Protein AF-A0A2K2U2S7-F1 (afdb_monomer_lite)

pLDDT: mean 85.91, std 16.3, range [39.53, 98.38]

Organism: NCBI:txid2070688

Secondary structure (DSSP, 8-state):
-------TTTS-HHHHHHHH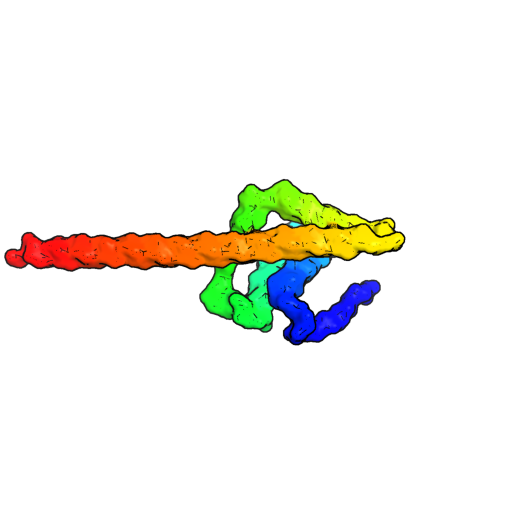HHHHHHH--SSS-HHHHHHHHHHHHHHHTTTTSS----HHHHHHHTHHHHHHHHHHHHHTTT-SSTHHHHHHHHHHHHHHHHHHHHHHHHHHHHHHHHHHHHHHHHHHHHHHHTT-

Sequence (136 aa):
MFWPKFNRWVVSPVVQAALAHAQFEAVHPFIDGNGRTGRALIHLVLRRRGSAANFVPPISLVMATRSKSYIQGLSAFRAVDSEVGDGGREGVNEWVSFFAGACLTACEEAAAFEERAAASALVAGEAWAGAEELGA

InterPro domains:
  IPR003812 Fido domain [PF02661] (12-46)
  IPR003812 Fido domain [PS51459] (1-101)
  IPR036597 Fido-like domain superfamily [G3DSA:1.10.3290.10] (4-119)
  IPR036597 Fido-like domain superfamily [SSF140931] (7-112)
  IPR040198 Fido domain-containing protein [PTHR13504] (10-119)

Foldseek 3Di:
DDDPPPDLPPDDLLLVLLVQLLVQVLPVPDPDCSNVVSVVSSQVSCCVNPNAVPHDFVLVVLCVVVVVLQVVLSVQCNCLVPDPDCSVVVSSVSSSVVSVVSRVVSVVVVVVVVVVVVVVVVVVVVVVVVVVVVVD

Radius of gyration: 20.58 Å; chains: 1; bounding box: 56×36×61 Å

Structure (mmCIF, N/CA/C/O backbone):
data_AF-A0A2K2U2S7-F1
#
_entry.id   AF-A0A2K2U2S7-F1
#
loop_
_atom_site.group_PDB
_atom_site.id
_atom_site.type_symbol
_atom_site.label_atom_id
_atom_site.label_alt_id
_atom_site.label_comp_id
_atom_site.label_asym_id
_atom_site.label_entity_id
_atom_site.label_seq_id
_atom_site.pdbx_PDB_ins_code
_atom_site.Cartn_x
_atom_site.Cartn_y
_atom_site.Cartn_z
_atom_site.occupancy
_atom_site.B_iso_or_equiv
_atom_site.auth_seq_id
_atom_site.auth_comp_id
_atom_site.auth_asym_id
_atom_site.auth_atom_id
_atom_site.pdbx_PDB_model_num
ATOM 1 N N . MET A 1 1 ? 5.944 -7.890 -24.780 1.00 39.53 1 MET A N 1
ATOM 2 C CA . MET A 1 1 ? 4.905 -7.679 -23.747 1.00 39.53 1 MET A CA 1
ATOM 3 C C . MET A 1 1 ? 4.586 -9.025 -23.102 1.00 39.53 1 MET A C 1
ATOM 5 O O . MET A 1 1 ? 3.730 -9.753 -23.586 1.00 39.53 1 MET A O 1
ATOM 9 N N . PHE A 1 2 ? 5.359 -9.419 -22.089 1.00 41.12 2 PHE A N 1
ATOM 10 C CA . PHE A 1 2 ? 5.233 -10.715 -21.420 1.00 41.12 2 PHE A CA 1
ATOM 11 C C . PHE A 1 2 ? 4.404 -10.512 -20.150 1.00 41.12 2 PHE A C 1
ATOM 13 O O . PHE A 1 2 ? 4.940 -10.195 -19.098 1.00 41.12 2 PHE A O 1
ATOM 20 N N . TRP A 1 3 ? 3.078 -10.600 -20.273 1.00 42.22 3 TRP A N 1
ATOM 21 C CA . TRP A 1 3 ? 2.187 -10.693 -19.118 1.00 42.22 3 TRP A CA 1
ATOM 22 C C . TRP A 1 3 ? 1.977 -12.181 -18.828 1.00 42.22 3 TRP A C 1
ATOM 24 O O . TRP A 1 3 ? 1.267 -12.842 -19.596 1.00 42.22 3 TRP A O 1
ATOM 34 N N . PRO A 1 4 ? 2.579 -12.757 -17.771 1.00 47.22 4 PRO A N 1
ATOM 35 C CA . PRO A 1 4 ? 2.209 -14.094 -17.345 1.00 47.22 4 PRO A CA 1
ATOM 36 C C . PRO A 1 4 ? 0.712 -14.072 -17.046 1.00 47.22 4 PRO A C 1
ATOM 38 O O . PRO A 1 4 ? 0.223 -13.187 -16.342 1.00 47.22 4 PRO A O 1
ATOM 41 N N . LYS A 1 5 ? -0.044 -15.024 -17.599 1.00 46.94 5 LYS A N 1
ATOM 42 C CA . LYS A 1 5 ? -1.450 -15.231 -17.241 1.00 46.94 5 LYS A CA 1
ATOM 43 C C . LYS A 1 5 ? -1.510 -15.611 -15.758 1.00 46.94 5 LYS A C 1
ATOM 45 O O . LYS A 1 5 ? -1.516 -16.792 -15.423 1.00 46.94 5 LYS A O 1
ATOM 50 N N . PHE A 1 6 ? -1.519 -14.623 -14.864 1.00 52.41 6 PHE A N 1
ATOM 51 C CA . PHE A 1 6 ? -1.707 -14.833 -13.436 1.00 52.41 6 PHE A CA 1
ATOM 52 C C . PHE A 1 6 ? -3.126 -15.354 -13.235 1.00 52.41 6 PHE A C 1
ATOM 54 O O . PHE A 1 6 ? -4.105 -14.606 -13.212 1.00 52.41 6 PHE A O 1
ATOM 61 N N . ASN A 1 7 ? -3.236 -16.678 -13.169 1.00 50.69 7 ASN A N 1
ATOM 62 C CA . ASN A 1 7 ? -4.456 -17.357 -12.789 1.00 50.69 7 ASN A CA 1
ATOM 63 C C . ASN A 1 7 ? -4.921 -16.779 -11.446 1.00 50.69 7 ASN A C 1
ATOM 65 O O . ASN A 1 7 ? -4.135 -16.677 -10.501 1.00 50.69 7 ASN A O 1
ATOM 69 N N . ARG A 1 8 ? -6.206 -16.424 -11.354 1.00 52.03 8 ARG A N 1
ATOM 70 C CA . ARG A 1 8 ? -6.845 -15.771 -10.198 1.00 52.03 8 ARG A CA 1
ATOM 71 C C . ARG A 1 8 ? -6.787 -16.588 -8.890 1.00 52.03 8 ARG A C 1
ATOM 73 O O . ARG A 1 8 ? -7.436 -16.226 -7.922 1.00 52.03 8 ARG A O 1
ATOM 80 N N . TRP A 1 9 ? -6.058 -17.695 -8.825 1.00 52.75 9 TRP A N 1
ATOM 81 C CA . TRP A 1 9 ? -6.031 -18.602 -7.675 1.00 52.75 9 TRP A CA 1
ATOM 82 C C . TRP A 1 9 ? -4.624 -18.968 -7.191 1.00 52.75 9 TRP A C 1
ATOM 84 O O . TRP A 1 9 ? -4.513 -19.679 -6.205 1.00 52.75 9 TRP A O 1
ATOM 94 N N . VAL A 1 10 ? -3.559 -18.491 -7.847 1.00 66.25 10 VAL A N 1
ATOM 95 C CA . VAL A 1 10 ? -2.180 -18.944 -7.549 1.00 66.25 10 VAL A CA 1
ATOM 96 C C . VAL A 1 10 ? -1.382 -17.921 -6.732 1.00 66.25 10 VAL A C 1
ATOM 98 O O . VAL A 1 10 ? -0.408 -18.278 -6.083 1.00 66.25 10 VAL A O 1
ATOM 101 N N . VAL A 1 11 ? -1.802 -16.651 -6.714 1.00 80.56 11 VAL A N 1
ATOM 102 C CA . VAL A 1 11 ? -1.067 -15.566 -6.043 1.00 80.56 11 VAL A CA 1
ATOM 103 C C . VAL A 1 11 ? -1.974 -14.813 -5.073 1.00 80.56 11 VAL A C 1
ATOM 105 O O . VAL A 1 11 ? -3.139 -14.527 -5.387 1.00 80.56 11 VAL A O 1
ATOM 108 N N . SER A 1 12 ? -1.428 -14.490 -3.897 1.00 92.31 12 SER A N 1
ATOM 109 C CA . SER A 1 12 ? -2.105 -13.689 -2.873 1.00 92.31 12 SER A CA 1
ATOM 110 C C . SER A 1 12 ? -2.614 -12.363 -3.464 1.00 92.31 12 SER A C 1
ATOM 112 O O . SER A 1 12 ? -1.888 -11.729 -4.237 1.00 92.31 12 SER A O 1
ATOM 114 N N . PRO A 1 13 ? -3.830 -11.904 -3.108 1.00 94.00 13 PRO A N 1
ATOM 115 C CA . PRO A 1 13 ? -4.353 -10.601 -3.525 1.00 94.00 13 PRO A CA 1
ATOM 116 C C . PRO A 1 13 ? -3.410 -9.429 -3.232 1.00 94.00 13 PRO A C 1
ATOM 118 O O . PRO A 1 13 ? -3.308 -8.518 -4.051 1.00 94.00 13 PRO A O 1
ATOM 121 N N . VAL A 1 14 ? -2.689 -9.480 -2.106 1.00 96.19 14 VAL A N 1
ATOM 122 C CA . VAL A 1 14 ? -1.705 -8.459 -1.712 1.00 96.19 14 VAL A CA 1
ATOM 123 C C . VAL A 1 14 ? -0.528 -8.442 -2.682 1.00 96.19 14 VAL A C 1
ATOM 125 O O . VAL A 1 14 ? -0.167 -7.385 -3.189 1.00 96.19 14 VAL A O 1
ATOM 128 N N . VAL A 1 15 ? 0.018 -9.615 -3.010 1.00 95.75 15 VAL A N 1
ATOM 129 C CA . VAL A 1 15 ? 1.118 -9.741 -3.979 1.00 95.75 15 VAL A CA 1
ATOM 130 C C . VAL A 1 15 ? 0.668 -9.264 -5.357 1.00 95.75 15 VAL A C 1
ATOM 132 O O . VAL A 1 15 ? 1.370 -8.499 -6.009 1.00 95.75 15 VAL A O 1
ATOM 135 N N . GLN A 1 16 ? -0.532 -9.651 -5.793 1.00 95.06 16 GLN A N 1
ATOM 136 C CA . GLN A 1 16 ? -1.071 -9.195 -7.072 1.00 95.06 16 GLN A CA 1
ATOM 137 C C . GLN A 1 16 ? -1.234 -7.668 -7.119 1.00 95.06 16 GLN A C 1
ATOM 139 O O . GLN A 1 16 ? -0.907 -7.058 -8.136 1.00 95.06 16 GLN A O 1
ATOM 144 N N . ALA A 1 17 ? -1.720 -7.049 -6.039 1.00 96.94 17 ALA A N 1
ATOM 145 C CA . ALA A 1 17 ? -1.840 -5.597 -5.944 1.00 96.94 17 ALA A CA 1
ATOM 146 C C . ALA A 1 17 ? -0.465 -4.911 -5.969 1.00 96.94 17 ALA A C 1
ATOM 148 O O . ALA A 1 17 ? -0.302 -3.922 -6.683 1.00 96.94 17 ALA A O 1
ATOM 149 N N . ALA A 1 18 ? 0.526 -5.471 -5.266 1.00 97.06 18 ALA A N 1
ATOM 150 C CA . ALA A 1 18 ? 1.901 -4.979 -5.266 1.00 97.06 18 ALA A CA 1
ATOM 151 C C . ALA A 1 18 ? 2.491 -4.971 -6.682 1.00 97.06 18 ALA A C 1
ATOM 153 O O . ALA A 1 18 ? 2.995 -3.945 -7.140 1.00 97.06 18 ALA A O 1
ATOM 154 N N . LEU A 1 19 ? 2.397 -6.098 -7.393 1.00 95.12 19 LEU A N 1
ATOM 155 C CA . LEU A 1 19 ? 2.937 -6.240 -8.746 1.00 95.12 19 LEU A CA 1
ATOM 156 C C . LEU A 1 19 ? 2.223 -5.319 -9.739 1.00 95.12 19 LEU A C 1
ATOM 158 O O . LEU A 1 19 ? 2.883 -4.618 -10.501 1.00 95.12 19 LEU A O 1
ATOM 162 N N . ALA A 1 20 ? 0.888 -5.272 -9.699 1.00 95.69 20 ALA A N 1
ATOM 163 C CA . ALA A 1 20 ? 0.106 -4.409 -10.581 1.00 95.69 20 ALA A CA 1
ATOM 164 C C . ALA A 1 20 ? 0.439 -2.925 -10.371 1.00 95.69 20 ALA A C 1
ATOM 166 O O . ALA A 1 20 ? 0.574 -2.183 -11.342 1.00 95.69 20 ALA A O 1
ATOM 167 N N . HIS A 1 21 ? 0.606 -2.500 -9.116 1.00 97.62 21 HIS A N 1
ATOM 168 C CA . HIS A 1 21 ? 1.018 -1.142 -8.782 1.00 97.62 21 HIS A CA 1
ATOM 169 C C . HIS A 1 21 ? 2.412 -0.818 -9.331 1.00 97.62 21 HIS A C 1
ATOM 171 O O . HIS A 1 21 ? 2.563 0.159 -10.061 1.00 97.62 21 HIS A O 1
ATOM 177 N N . ALA A 1 22 ? 3.416 -1.651 -9.039 1.00 95.75 22 ALA A N 1
ATOM 178 C CA . ALA A 1 22 ? 4.785 -1.395 -9.484 1.00 95.75 22 ALA A CA 1
ATOM 179 C C . ALA A 1 22 ? 4.924 -1.414 -11.011 1.00 95.75 22 ALA A C 1
ATOM 181 O O . ALA A 1 22 ? 5.596 -0.553 -11.575 1.00 95.75 22 ALA A O 1
ATOM 182 N N . GLN A 1 23 ? 4.237 -2.333 -11.697 1.00 94.31 23 GLN A N 1
ATOM 183 C CA . GLN A 1 23 ? 4.207 -2.370 -13.161 1.00 94.31 23 GLN A CA 1
ATOM 184 C C . GLN A 1 23 ? 3.535 -1.128 -13.754 1.00 94.31 23 GLN A C 1
ATOM 186 O O . GLN A 1 23 ? 4.040 -0.569 -14.726 1.00 94.31 23 GLN A O 1
ATOM 191 N N . PHE A 1 24 ? 2.426 -0.666 -13.170 1.00 96.75 24 PHE A N 1
ATOM 192 C CA . PHE A 1 24 ? 1.762 0.559 -13.613 1.00 96.75 24 PHE A CA 1
ATOM 193 C C . PHE A 1 24 ? 2.675 1.783 -13.451 1.00 96.75 24 PHE A C 1
ATOM 195 O O . PHE A 1 24 ? 2.832 2.567 -14.388 1.00 96.75 24 PHE A O 1
ATOM 202 N N . GLU A 1 25 ? 3.327 1.915 -12.293 1.00 95.38 25 GLU A N 1
ATOM 203 C CA . GLU A 1 25 ? 4.295 2.986 -12.045 1.00 95.38 25 GLU A CA 1
ATOM 204 C C . GLU A 1 25 ? 5.503 2.893 -12.984 1.00 95.38 25 GLU A C 1
ATOM 206 O O . GLU A 1 25 ? 6.026 3.927 -13.394 1.00 95.38 25 GLU A O 1
ATOM 211 N N . ALA A 1 26 ? 5.966 1.688 -13.330 1.00 91.56 26 ALA A N 1
ATOM 212 C CA . ALA A 1 26 ? 7.075 1.476 -14.261 1.00 91.56 26 ALA A CA 1
ATOM 213 C C . ALA A 1 26 ? 6.735 1.887 -15.699 1.00 91.56 26 ALA A C 1
ATOM 215 O O . ALA A 1 26 ? 7.547 2.549 -16.338 1.00 91.56 26 ALA A O 1
ATOM 216 N N . VAL A 1 27 ? 5.538 1.547 -16.186 1.00 93.38 27 VAL A N 1
ATOM 217 C CA . VAL A 1 27 ? 5.076 1.958 -17.523 1.00 93.38 27 VAL A CA 1
ATOM 218 C C . VAL A 1 27 ? 4.834 3.466 -17.591 1.00 93.38 27 VAL A C 1
ATOM 220 O O . VAL A 1 27 ? 5.099 4.072 -18.623 1.00 93.38 27 VAL A O 1
ATOM 223 N N . HIS A 1 28 ? 4.335 4.062 -16.502 1.00 93.12 28 HIS A N 1
ATOM 224 C CA . HIS A 1 28 ? 4.066 5.498 -16.383 1.00 93.12 28 HIS A CA 1
ATOM 225 C C . HIS A 1 28 ? 3.260 6.080 -17.574 1.00 93.12 28 HIS A C 1
ATOM 227 O O . HIS A 1 28 ? 3.731 6.981 -18.267 1.00 93.12 28 HIS A O 1
ATOM 233 N N . PRO A 1 29 ? 2.049 5.556 -17.857 1.00 95.50 29 PRO A N 1
ATOM 234 C CA . PRO A 1 29 ? 1.364 5.765 -19.139 1.00 95.50 29 PRO A CA 1
ATOM 235 C C . PRO A 1 29 ? 0.752 7.158 -19.349 1.00 95.50 29 PRO A C 1
ATOM 237 O O . PRO A 1 29 ? 0.366 7.484 -20.472 1.00 95.50 29 PRO A O 1
ATOM 240 N N . PHE A 1 30 ? 0.597 7.963 -18.297 1.00 96.69 30 PHE A N 1
ATOM 241 C CA . PHE A 1 30 ? -0.035 9.283 -18.376 1.00 96.69 30 PHE A CA 1
ATOM 242 C C . PHE A 1 30 ? 0.983 10.416 -18.228 1.00 96.69 30 PHE A C 1
ATOM 244 O O . PHE A 1 30 ? 2.059 10.225 -17.672 1.00 96.69 30 PHE A O 1
ATOM 251 N N . ILE A 1 31 ? 0.618 11.619 -18.678 1.00 96.31 31 ILE A N 1
ATOM 252 C CA . ILE A 1 31 ? 1.466 12.814 -18.528 1.00 96.31 31 ILE A CA 1
ATOM 253 C C . ILE A 1 31 ? 1.560 13.302 -17.071 1.00 96.31 31 ILE A C 1
ATOM 255 O O . ILE A 1 31 ? 2.602 13.787 -16.648 1.00 96.31 31 ILE A O 1
ATOM 259 N N . ASP A 1 32 ? 0.483 13.143 -16.299 1.00 97.25 32 ASP A N 1
ATOM 260 C CA . ASP A 1 32 ? 0.409 13.406 -14.861 1.00 97.25 32 ASP A CA 1
ATOM 261 C C . ASP A 1 32 ? -0.594 12.430 -14.222 1.00 97.25 32 ASP A C 1
ATOM 263 O O . ASP A 1 32 ? -1.415 11.804 -14.896 1.00 97.25 32 ASP A O 1
ATOM 267 N N . GLY A 1 33 ? -0.536 12.289 -12.901 1.00 96.19 33 GLY A N 1
ATOM 268 C CA . GLY A 1 33 ? -1.508 11.536 -12.121 1.00 96.19 33 GLY A CA 1
ATOM 269 C C . GLY A 1 33 ? -1.170 10.060 -11.956 1.00 96.19 33 GLY A C 1
ATOM 270 O O . GLY A 1 33 ? -1.890 9.386 -11.221 1.00 96.19 33 GLY A O 1
ATOM 271 N N . ASN A 1 34 ? -0.065 9.571 -12.530 1.00 96.81 34 ASN A N 1
ATOM 272 C CA . ASN A 1 34 ? 0.347 8.167 -12.423 1.00 96.81 34 ASN A CA 1
ATOM 273 C C . ASN A 1 34 ? 0.371 7.692 -10.967 1.00 96.81 34 ASN A C 1
ATOM 275 O O . ASN A 1 34 ? -0.357 6.767 -10.637 1.00 96.81 34 ASN A O 1
ATOM 279 N N . GLY A 1 35 ? 1.030 8.430 -10.067 1.00 95.38 35 GLY A N 1
ATOM 280 C CA . GLY A 1 35 ? 1.067 8.081 -8.643 1.00 95.38 35 GLY A CA 1
ATOM 281 C C . GLY A 1 35 ? -0.316 7.932 -7.991 1.00 95.38 35 GLY A C 1
ATOM 282 O O . GLY A 1 35 ? -0.535 7.046 -7.165 1.00 95.38 35 GLY A O 1
ATOM 283 N N . ARG A 1 36 ? -1.276 8.798 -8.347 1.00 97.25 36 ARG A N 1
ATOM 284 C CA . ARG A 1 36 ? -2.651 8.738 -7.815 1.00 97.25 36 ARG A CA 1
ATOM 285 C C . ARG A 1 36 ? -3.388 7.523 -8.376 1.00 97.25 36 ARG A C 1
ATOM 287 O O . ARG A 1 36 ? -3.986 6.768 -7.611 1.00 97.25 36 ARG A O 1
ATOM 294 N N . THR A 1 37 ? -3.295 7.308 -9.683 1.00 98.12 37 THR A N 1
ATOM 295 C CA . THR A 1 37 ? -3.935 6.186 -10.376 1.00 98.12 37 THR A CA 1
ATOM 296 C C . THR A 1 37 ? -3.349 4.841 -9.950 1.00 98.12 37 THR A C 1
ATOM 298 O O . THR A 1 37 ? -4.101 3.913 -9.660 1.00 98.12 37 THR A O 1
ATOM 301 N N . GLY A 1 38 ? -2.027 4.741 -9.816 1.00 97.69 38 GLY A N 1
ATOM 302 C CA . GLY A 1 38 ? -1.335 3.548 -9.345 1.00 97.69 38 GLY A CA 1
ATOM 303 C C . GLY A 1 38 ? -1.751 3.175 -7.927 1.00 97.69 38 GLY A C 1
ATOM 304 O O . GLY A 1 38 ? -1.982 1.999 -7.641 1.00 97.69 38 GLY A O 1
ATOM 305 N N . ARG A 1 39 ? -1.914 4.152 -7.027 1.00 97.56 39 ARG A N 1
ATOM 306 C CA . ARG A 1 39 ? -2.421 3.887 -5.670 1.00 97.56 39 ARG A CA 1
ATOM 307 C C . ARG A 1 39 ? -3.904 3.517 -5.648 1.00 97.56 39 ARG A C 1
ATOM 309 O O . ARG A 1 39 ? -4.295 2.627 -4.900 1.00 97.56 39 ARG A O 1
ATOM 316 N N . ALA A 1 40 ? -4.730 4.124 -6.499 1.00 97.81 40 ALA A N 1
ATOM 317 C CA . ALA A 1 40 ? -6.128 3.714 -6.651 1.00 97.81 40 ALA A CA 1
ATOM 318 C C . ALA A 1 40 ? -6.252 2.268 -7.177 1.00 97.81 40 ALA A C 1
ATOM 32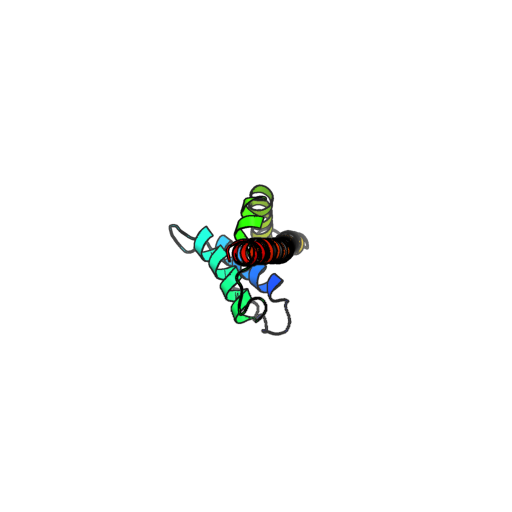0 O O . ALA A 1 40 ? -7.115 1.510 -6.725 1.00 97.81 40 ALA A O 1
ATOM 321 N N . LEU A 1 41 ? -5.351 1.857 -8.077 1.00 97.81 41 LEU A N 1
ATOM 322 C CA . LEU A 1 41 ? -5.300 0.502 -8.629 1.00 97.81 41 LEU A CA 1
ATOM 323 C C . LEU A 1 41 ? -5.071 -0.566 -7.548 1.00 97.81 41 LEU A C 1
ATOM 325 O O . LEU A 1 41 ? -5.681 -1.632 -7.629 1.00 97.81 41 LEU A O 1
ATOM 329 N N . ILE A 1 42 ? -4.273 -0.277 -6.511 1.00 97.75 42 ILE A N 1
ATOM 330 C CA . ILE A 1 42 ? -4.085 -1.174 -5.355 1.00 97.75 42 ILE A CA 1
ATOM 331 C C . ILE A 1 42 ? -5.443 -1.579 -4.774 1.00 97.75 42 ILE A C 1
ATOM 333 O O . ILE A 1 42 ? -5.759 -2.766 -4.661 1.00 97.75 42 ILE A O 1
ATOM 337 N N . HIS A 1 43 ? -6.273 -0.588 -4.444 1.00 97.38 43 HIS A N 1
ATOM 338 C CA . HIS A 1 43 ? -7.571 -0.817 -3.815 1.00 97.38 43 HIS A CA 1
ATOM 339 C C . HIS A 1 43 ? -8.552 -1.510 -4.762 1.00 97.38 43 HIS A C 1
ATOM 341 O O . HIS A 1 43 ? -9.309 -2.379 -4.329 1.00 97.38 43 HIS A O 1
ATOM 347 N N . LEU A 1 44 ? -8.501 -1.197 -6.061 1.00 96.62 44 LEU A N 1
ATOM 348 C CA . LEU A 1 44 ? -9.304 -1.891 -7.067 1.00 96.62 44 LEU A CA 1
ATOM 349 C C . LEU A 1 44 ? -8.973 -3.389 -7.124 1.00 96.62 44 LEU A C 1
ATOM 351 O O . LEU A 1 44 ? -9.889 -4.216 -7.154 1.00 96.62 44 LEU A O 1
ATOM 355 N N . VAL A 1 45 ? -7.684 -3.749 -7.109 1.00 96.06 45 VAL A N 1
ATOM 356 C CA . VAL A 1 45 ? -7.247 -5.153 -7.101 1.00 96.06 45 VAL A CA 1
ATOM 357 C C . VAL A 1 45 ? -7.714 -5.847 -5.823 1.00 96.06 45 VAL A C 1
ATOM 359 O O . VAL A 1 45 ? -8.374 -6.882 -5.912 1.00 96.06 45 VAL A O 1
ATOM 362 N N . LEU A 1 46 ? -7.452 -5.271 -4.647 1.00 95.81 46 LEU A N 1
ATOM 363 C CA . LEU A 1 46 ? -7.846 -5.869 -3.365 1.00 95.81 46 LEU A CA 1
ATOM 364 C C . LEU A 1 46 ? -9.365 -6.075 -3.257 1.00 95.81 46 LEU A C 1
ATOM 366 O O . LEU A 1 46 ? -9.813 -7.146 -2.839 1.00 95.81 46 LEU A O 1
ATOM 370 N N . ARG A 1 47 ? -10.162 -5.094 -3.698 1.00 95.56 47 ARG A N 1
ATOM 371 C CA . ARG A 1 47 ? -11.627 -5.190 -3.720 1.00 95.56 47 ARG A CA 1
ATOM 372 C C . ARG A 1 47 ? -12.106 -6.269 -4.684 1.00 95.56 47 ARG A C 1
ATOM 374 O O . ARG A 1 47 ? -12.912 -7.115 -4.306 1.00 95.56 47 ARG A O 1
ATOM 381 N N . ARG A 1 48 ? -11.584 -6.292 -5.915 1.00 94.25 48 ARG A N 1
ATOM 382 C CA . ARG A 1 48 ? -11.958 -7.294 -6.930 1.00 94.25 48 ARG A CA 1
ATOM 383 C C . ARG A 1 48 ? -11.573 -8.719 -6.522 1.00 94.25 48 ARG A C 1
ATOM 385 O O . ARG A 1 48 ? -12.186 -9.673 -6.993 1.00 94.25 48 ARG A O 1
ATOM 392 N N . ARG A 1 49 ? -10.563 -8.865 -5.664 1.00 92.44 49 ARG A N 1
ATOM 393 C CA . ARG A 1 49 ? -10.104 -10.145 -5.111 1.00 92.44 49 ARG A CA 1
ATOM 394 C C . ARG A 1 49 ? -10.803 -10.537 -3.802 1.00 92.44 49 ARG A C 1
ATOM 396 O O . ARG A 1 49 ? -10.549 -11.631 -3.315 1.00 92.44 49 ARG A O 1
ATOM 403 N N . GLY A 1 50 ? -11.675 -9.685 -3.261 1.00 91.56 50 GLY A N 1
ATOM 404 C CA . GLY A 1 50 ? -12.468 -9.954 -2.058 1.00 91.56 50 GLY A CA 1
ATOM 405 C C . GLY A 1 50 ? -11.765 -9.673 -0.726 1.00 91.56 50 GLY A C 1
ATOM 406 O O . GLY A 1 50 ? -12.402 -9.799 0.311 1.00 91.56 50 GLY A O 1
ATOM 407 N N . SER A 1 51 ? -10.494 -9.255 -0.721 1.00 91.25 51 SER A N 1
ATOM 408 C CA . SER A 1 51 ? -9.738 -8.999 0.521 1.00 91.25 51 SER A CA 1
ATOM 409 C C . SER A 1 51 ? -10.153 -7.717 1.243 1.00 91.25 51 SER A C 1
ATOM 411 O O . SER A 1 51 ? -9.977 -7.610 2.448 1.00 91.25 51 SER A O 1
ATOM 413 N N . ALA A 1 52 ? -10.685 -6.741 0.509 1.00 91.38 52 ALA A N 1
ATOM 414 C CA . ALA A 1 52 ? -11.121 -5.453 1.041 1.00 91.38 52 ALA A CA 1
ATOM 415 C C . ALA A 1 52 ? -12.445 -5.050 0.370 1.00 91.38 52 ALA A C 1
ATOM 417 O O . ALA A 1 52 ? -12.520 -4.090 -0.394 1.00 91.38 52 ALA A O 1
ATOM 418 N N . ALA A 1 53 ? -13.482 -5.875 0.552 1.00 90.38 53 ALA A N 1
ATOM 419 C CA . ALA A 1 53 ? -14.761 -5.702 -0.143 1.00 90.38 53 ALA A CA 1
ATOM 420 C C . ALA A 1 53 ? -15.561 -4.487 0.362 1.00 90.38 53 ALA A C 1
ATOM 422 O O . ALA A 1 53 ? -16.156 -3.771 -0.445 1.00 90.38 53 ALA A O 1
ATOM 423 N N . ASN A 1 54 ? -15.529 -4.260 1.679 1.00 92.19 54 ASN A N 1
ATOM 424 C CA . ASN A 1 54 ? -16.376 -3.295 2.389 1.00 92.19 54 ASN A CA 1
ATOM 425 C C . ASN A 1 54 ? -15.577 -2.200 3.113 1.00 92.19 54 ASN A C 1
ATOM 427 O O . ASN A 1 54 ? -16.144 -1.419 3.865 1.00 92.19 54 ASN A O 1
ATOM 431 N N . PHE A 1 55 ? -14.261 -2.150 2.909 1.00 91.75 55 PHE A N 1
ATOM 432 C CA . PHE A 1 55 ? -13.369 -1.220 3.591 1.00 91.75 55 PHE A CA 1
ATOM 433 C C . PHE A 1 55 ? -12.190 -0.853 2.685 1.00 91.75 55 PHE A C 1
ATOM 435 O O . PHE A 1 55 ? -11.797 -1.637 1.820 1.00 91.75 55 PHE A O 1
ATOM 442 N N . VAL A 1 56 ? -11.627 0.341 2.879 1.00 94.19 56 VAL A N 1
ATOM 443 C CA . VAL A 1 56 ? -10.444 0.824 2.160 1.00 94.19 56 VAL A CA 1
ATOM 444 C C . VAL A 1 56 ? -9.325 1.049 3.182 1.00 94.19 56 VAL A C 1
ATOM 446 O O . VAL A 1 56 ? -9.321 2.089 3.838 1.00 94.19 56 VAL A O 1
ATOM 449 N N . PRO A 1 57 ? -8.375 0.105 3.337 1.00 94.56 57 PRO A N 1
ATOM 450 C CA . PRO A 1 57 ? -7.276 0.276 4.282 1.00 94.56 57 PRO A CA 1
ATOM 451 C C . PRO A 1 57 ? -6.403 1.478 3.898 1.00 94.56 57 PRO A C 1
ATOM 453 O O . PRO A 1 57 ? -6.173 1.698 2.706 1.00 94.56 57 PRO A O 1
ATOM 456 N N . PRO A 1 58 ? -5.859 2.239 4.864 1.00 96.94 58 PRO A N 1
ATOM 457 C CA . PRO A 1 58 ? -5.071 3.449 4.612 1.00 96.94 58 PRO A CA 1
ATOM 458 C C . PRO A 1 58 ? -3.635 3.145 4.129 1.00 96.94 58 PRO A C 1
ATOM 460 O O . PRO A 1 58 ? -2.667 3.766 4.562 1.00 96.94 58 PRO A O 1
ATOM 463 N N . ILE A 1 59 ? -3.477 2.209 3.187 1.00 97.88 59 ILE A N 1
ATOM 464 C CA . ILE A 1 59 ? -2.183 1.727 2.669 1.00 97.88 59 ILE A CA 1
ATOM 465 C C . ILE A 1 59 ? -1.343 2.889 2.125 1.00 97.88 59 ILE A C 1
ATOM 467 O O . ILE A 1 59 ? -0.160 3.015 2.435 1.00 97.88 59 ILE A O 1
ATOM 471 N N . SER A 1 60 ? -1.969 3.786 1.358 1.00 96.81 60 SER A N 1
ATOM 472 C CA . SER A 1 60 ? -1.292 4.959 0.788 1.00 96.81 60 SER A CA 1
ATOM 473 C C . SER A 1 60 ? -0.712 5.886 1.859 1.00 96.81 60 SER A C 1
ATOM 475 O O . SER A 1 60 ? 0.334 6.491 1.633 1.00 96.81 60 SER A O 1
ATOM 477 N N . LEU A 1 61 ? -1.370 5.993 3.019 1.00 96.81 61 LEU A N 1
ATOM 478 C CA . LEU A 1 61 ? -0.905 6.821 4.129 1.00 96.81 61 LEU A CA 1
ATOM 479 C C . LEU A 1 61 ? 0.328 6.197 4.789 1.00 96.81 61 LEU A C 1
ATOM 481 O O . LEU A 1 61 ? 1.319 6.890 5.000 1.00 96.81 61 LEU A O 1
ATOM 485 N N . VAL A 1 62 ? 0.311 4.882 5.021 1.00 97.69 62 VAL A N 1
ATOM 486 C CA . VAL A 1 62 ? 1.474 4.147 5.547 1.00 97.69 62 VAL A CA 1
ATOM 487 C C . VAL A 1 62 ? 2.665 4.219 4.588 1.00 97.69 62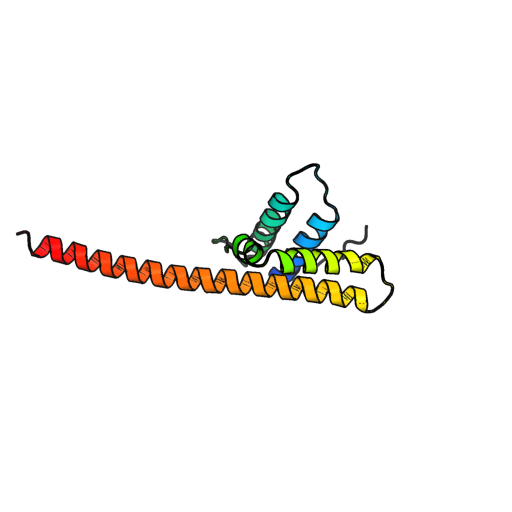 VAL A C 1
ATOM 489 O O . VAL A 1 62 ? 3.805 4.412 5.002 1.00 97.69 62 VAL A O 1
ATOM 492 N N . MET A 1 63 ? 2.430 4.113 3.281 1.00 97.38 63 MET A N 1
ATOM 493 C CA . MET A 1 63 ? 3.502 4.278 2.296 1.00 97.38 63 MET A CA 1
ATOM 494 C C . MET A 1 63 ? 4.047 5.713 2.285 1.00 97.38 63 MET A C 1
ATOM 496 O O . MET A 1 63 ? 5.249 5.904 2.109 1.00 97.38 63 MET A O 1
ATOM 500 N N . ALA A 1 64 ? 3.197 6.720 2.514 1.00 96.25 64 ALA A N 1
ATOM 501 C CA . ALA A 1 64 ? 3.614 8.119 2.581 1.00 96.25 64 ALA A CA 1
ATOM 502 C C . ALA A 1 64 ? 4.524 8.407 3.787 1.00 96.25 64 ALA A C 1
ATOM 504 O O . ALA A 1 64 ? 5.500 9.145 3.635 1.00 96.25 64 ALA A O 1
ATOM 505 N N . THR A 1 65 ? 4.283 7.784 4.949 1.00 97.19 65 THR A N 1
ATOM 506 C CA . THR A 1 65 ? 5.194 7.896 6.110 1.00 97.19 65 THR A CA 1
ATOM 507 C C . THR A 1 65 ? 6.541 7.205 5.868 1.00 97.19 65 THR A C 1
ATOM 509 O O . THR A 1 65 ? 7.529 7.518 6.529 1.00 97.19 65 THR A O 1
ATOM 512 N N . ARG A 1 66 ? 6.612 6.310 4.873 1.00 96.38 66 ARG A N 1
ATOM 513 C CA . ARG A 1 66 ? 7.802 5.537 4.478 1.00 96.38 66 ARG A CA 1
ATOM 514 C C . ARG A 1 66 ? 8.227 5.828 3.032 1.00 96.38 66 ARG A C 1
ATOM 516 O O . ARG A 1 66 ? 8.670 4.933 2.311 1.00 96.38 66 ARG A O 1
ATOM 523 N N . SER A 1 67 ? 8.114 7.088 2.608 1.00 95.81 67 SER A N 1
ATOM 524 C CA . SER A 1 67 ? 8.301 7.521 1.212 1.00 95.81 67 SER A CA 1
ATOM 525 C C . SER A 1 67 ? 9.645 7.116 0.594 1.00 95.81 67 SER A C 1
ATOM 527 O O . SER A 1 67 ? 9.689 6.722 -0.570 1.00 95.81 67 SER A O 1
ATOM 529 N N . LYS A 1 68 ? 10.738 7.149 1.369 1.00 96.88 68 LYS A N 1
ATOM 530 C CA . LYS A 1 68 ? 12.066 6.705 0.909 1.00 96.88 68 LYS A CA 1
ATOM 531 C C . LYS A 1 68 ? 12.068 5.224 0.532 1.00 96.88 68 LYS A C 1
ATOM 533 O O . LYS A 1 68 ? 12.467 4.891 -0.577 1.00 96.88 68 LYS A O 1
ATOM 538 N N . SER A 1 69 ? 11.570 4.360 1.418 1.00 96.94 69 SER A N 1
ATOM 539 C CA . SER A 1 69 ? 11.473 2.916 1.172 1.00 96.94 69 SER A CA 1
ATOM 540 C C . SER A 1 69 ? 10.529 2.598 0.014 1.00 96.94 69 SER A C 1
ATOM 542 O O . SER A 1 69 ? 10.811 1.708 -0.779 1.00 96.94 69 SER A O 1
ATOM 544 N N . TYR A 1 70 ? 9.442 3.361 -0.129 1.00 97.06 70 TYR A N 1
ATOM 545 C CA . TYR A 1 70 ? 8.538 3.240 -1.271 1.00 97.06 70 TYR A CA 1
ATOM 546 C C . TYR A 1 70 ? 9.247 3.510 -2.606 1.00 97.06 70 TYR A C 1
ATOM 548 O O . TYR A 1 70 ? 9.161 2.700 -3.527 1.00 97.06 70 TYR A O 1
ATOM 556 N N . ILE A 1 71 ? 9.977 4.625 -2.703 1.00 95.62 71 ILE A N 1
ATOM 557 C CA . ILE A 1 71 ? 10.716 4.990 -3.920 1.00 95.62 71 ILE A CA 1
ATOM 558 C C . ILE A 1 71 ? 11.836 3.978 -4.195 1.00 95.62 71 ILE A C 1
ATOM 560 O O . ILE A 1 71 ? 12.016 3.566 -5.342 1.00 95.62 71 ILE A O 1
ATOM 564 N N . GLN A 1 72 ? 12.560 3.551 -3.156 1.00 94.75 72 GLN A N 1
ATOM 565 C CA . GLN A 1 72 ? 13.618 2.542 -3.260 1.00 94.75 72 GLN A CA 1
ATOM 566 C C . GLN A 1 72 ? 13.077 1.212 -3.786 1.00 94.75 72 GLN A C 1
ATOM 568 O O . GLN A 1 72 ? 13.576 0.731 -4.797 1.00 94.75 72 GLN A O 1
ATOM 573 N N . GLY A 1 73 ? 12.000 0.686 -3.198 1.00 94.00 73 GLY A N 1
ATOM 574 C CA . GLY A 1 73 ? 11.396 -0.570 -3.642 1.00 94.00 73 GLY A CA 1
ATOM 575 C C . GLY A 1 73 ? 10.885 -0.515 -5.086 1.00 94.00 73 GLY A C 1
ATOM 576 O O . GLY A 1 73 ? 11.088 -1.459 -5.844 1.00 94.00 73 GLY A O 1
ATOM 577 N N . LEU A 1 74 ? 10.292 0.606 -5.522 1.00 93.81 74 LEU A N 1
ATOM 578 C CA . LEU A 1 74 ? 9.912 0.785 -6.932 1.00 93.81 74 LEU A CA 1
ATOM 579 C C . LEU A 1 74 ? 11.123 0.864 -7.870 1.00 93.81 74 LEU A C 1
ATOM 581 O O . LEU A 1 74 ? 11.050 0.412 -9.011 1.00 93.81 74 LEU A O 1
ATOM 585 N N . SER A 1 75 ? 12.229 1.441 -7.404 1.00 92.19 75 SER A N 1
ATOM 586 C CA . SER A 1 75 ? 13.470 1.529 -8.178 1.00 92.19 75 SER A CA 1
ATOM 587 C C . SER A 1 75 ? 14.122 0.152 -8.317 1.00 92.19 75 SER A C 1
ATOM 589 O O . SER A 1 75 ? 14.478 -0.237 -9.428 1.00 92.19 75 SER A O 1
ATOM 591 N N . ALA A 1 76 ? 14.181 -0.618 -7.226 1.00 89.44 76 ALA A N 1
ATOM 592 C CA . ALA A 1 76 ? 14.655 -1.999 -7.209 1.00 89.44 76 ALA A CA 1
ATOM 593 C C . ALA A 1 76 ? 13.800 -2.901 -8.114 1.00 89.44 76 ALA A C 1
ATOM 595 O O . ALA A 1 76 ? 14.340 -3.661 -8.913 1.00 89.44 76 ALA A O 1
ATOM 596 N N . PHE A 1 77 ? 12.470 -2.749 -8.081 1.00 89.19 77 PHE A N 1
ATOM 597 C CA . PHE A 1 77 ? 11.560 -3.480 -8.968 1.00 89.19 77 PHE A CA 1
ATOM 598 C C . PHE A 1 77 ? 11.827 -3.207 -10.457 1.00 89.19 77 PHE A C 1
ATOM 600 O O . PHE A 1 77 ? 11.712 -4.112 -11.277 1.00 89.19 77 PHE A O 1
ATOM 607 N N . ARG A 1 78 ? 12.179 -1.971 -10.833 1.00 85.88 78 ARG A N 1
ATOM 608 C CA . ARG A 1 78 ? 12.477 -1.608 -12.233 1.00 85.88 78 ARG A CA 1
ATOM 609 C C . ARG A 1 78 ? 13.839 -2.114 -12.701 1.00 85.88 78 ARG A C 1
ATOM 611 O O . ARG A 1 78 ? 13.994 -2.416 -13.878 1.00 85.88 78 ARG A O 1
ATOM 618 N N . ALA A 1 79 ? 14.812 -2.222 -11.796 1.00 80.38 79 ALA A N 1
ATOM 619 C CA . ALA A 1 79 ? 16.152 -2.714 -12.121 1.00 80.38 79 ALA A CA 1
ATOM 620 C C . ALA A 1 79 ? 16.161 -4.189 -12.581 1.00 80.38 79 ALA A C 1
ATOM 622 O O . ALA A 1 79 ? 17.109 -4.624 -13.235 1.00 80.38 79 ALA A O 1
ATOM 623 N N . VAL A 1 80 ? 15.076 -4.925 -12.314 1.00 65.31 80 VAL A N 1
ATOM 624 C CA . VAL A 1 80 ? 14.839 -6.318 -12.729 1.00 65.31 80 VAL A CA 1
ATOM 625 C C . VAL A 1 80 ? 14.926 -6.517 -14.247 1.00 65.31 80 VAL A C 1
ATOM 627 O O . VAL A 1 80 ? 15.348 -7.582 -14.689 1.00 65.31 80 VAL A O 1
ATOM 630 N N . ASP A 1 81 ? 14.595 -5.501 -15.050 1.00 55.75 81 ASP A N 1
ATOM 631 C CA . ASP A 1 81 ? 14.652 -5.590 -16.518 1.00 55.75 81 ASP A CA 1
ATOM 632 C C . ASP A 1 81 ? 16.089 -5.499 -17.083 1.00 55.75 81 ASP A C 1
ATOM 634 O O . ASP A 1 81 ? 16.299 -5.730 -18.276 1.00 55.75 81 ASP A O 1
ATOM 638 N N . SER A 1 82 ? 17.087 -5.183 -16.247 1.00 54.06 82 SER A N 1
ATOM 639 C CA . SER A 1 82 ? 18.477 -4.912 -16.663 1.00 54.06 82 SER A CA 1
ATOM 640 C C . SER A 1 82 ? 19.480 -6.035 -16.367 1.00 54.06 82 SER A C 1
ATOM 642 O O . SER A 1 82 ? 20.572 -6.017 -16.935 1.00 54.06 82 SER A O 1
ATOM 644 N N . GLU A 1 83 ? 19.142 -7.022 -15.529 1.00 50.81 83 GLU A N 1
ATOM 645 C CA . GLU A 1 83 ? 20.077 -8.077 -15.110 1.00 50.81 83 GLU A CA 1
ATOM 646 C C . GLU A 1 83 ? 19.600 -9.483 -15.505 1.00 50.81 83 GLU A C 1
ATOM 648 O O . GLU A 1 83 ? 18.545 -9.960 -15.088 1.00 50.81 83 GLU A O 1
ATOM 653 N N . VAL A 1 84 ? 20.416 -10.195 -16.289 1.00 49.53 84 VAL A N 1
ATOM 654 C CA . VAL A 1 84 ? 20.230 -11.626 -16.570 1.00 49.53 84 VAL A CA 1
ATOM 655 C C . VAL A 1 84 ? 20.812 -12.418 -15.389 1.00 49.53 84 VAL A C 1
ATOM 657 O O . VAL A 1 84 ? 22.004 -12.713 -15.368 1.00 49.53 84 VAL A O 1
ATOM 660 N N . GLY A 1 85 ? 19.991 -12.728 -14.379 1.00 58.94 85 GLY A N 1
ATOM 661 C CA . GLY A 1 85 ? 20.412 -13.454 -13.168 1.00 58.94 85 GLY A CA 1
ATOM 662 C C . GLY A 1 85 ? 19.353 -13.481 -12.053 1.00 58.94 85 GLY A C 1
ATOM 663 O O . GLY A 1 85 ? 18.219 -13.056 -12.258 1.00 58.94 85 GLY A O 1
ATOM 664 N N . ASP A 1 86 ? 19.711 -13.981 -10.862 1.00 58.97 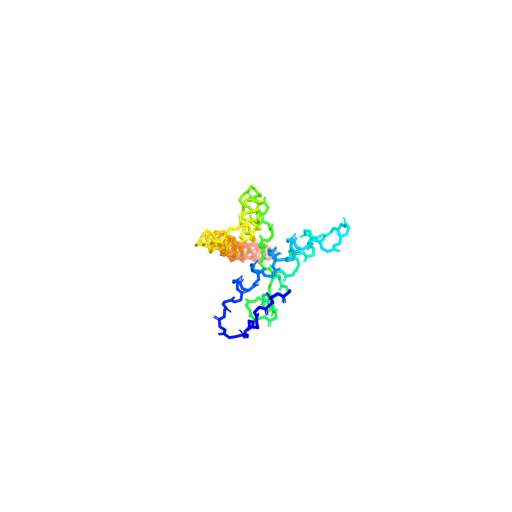86 ASP A N 1
ATOM 665 C CA . ASP A 1 86 ? 18.807 -14.057 -9.691 1.00 58.97 86 ASP A CA 1
ATOM 666 C C . ASP A 1 86 ? 18.462 -12.671 -9.091 1.00 58.97 86 ASP A C 1
ATOM 668 O O . ASP A 1 86 ? 17.447 -12.521 -8.415 1.00 58.97 86 ASP A O 1
ATOM 672 N N . GLY A 1 87 ? 19.233 -11.624 -9.421 1.00 57.97 87 GLY A N 1
ATOM 673 C CA . GLY A 1 87 ? 19.005 -10.240 -8.965 1.00 57.97 87 GLY A CA 1
ATOM 674 C C . GLY A 1 87 ? 17.643 -9.667 -9.378 1.00 57.97 87 GLY A C 1
ATOM 675 O O . GLY A 1 87 ? 17.018 -8.909 -8.634 1.00 57.97 87 GLY A O 1
ATOM 676 N N . GLY A 1 88 ? 17.091 -10.131 -10.504 1.00 64.12 88 GLY A N 1
ATOM 677 C CA . GLY A 1 88 ? 15.733 -9.782 -10.918 1.00 64.12 88 GLY A CA 1
ATOM 678 C C . GLY A 1 88 ? 14.639 -10.292 -9.967 1.00 64.12 88 GLY A C 1
ATOM 679 O O . GLY A 1 88 ? 13.573 -9.689 -9.846 1.00 64.12 88 GLY A O 1
ATOM 680 N N . ARG A 1 89 ? 14.878 -11.393 -9.245 1.00 73.00 89 ARG A N 1
ATOM 681 C CA . ARG A 1 89 ? 13.937 -11.891 -8.227 1.00 73.00 89 ARG A CA 1
ATOM 682 C C . ARG A 1 89 ? 14.044 -11.089 -6.935 1.00 73.00 89 ARG A C 1
ATOM 684 O O . ARG A 1 89 ? 13.035 -10.906 -6.256 1.00 73.00 89 ARG A O 1
ATOM 691 N N . GLU A 1 90 ? 15.234 -10.595 -6.613 1.00 83.69 90 GLU A N 1
ATOM 692 C CA . GLU A 1 90 ? 15.509 -9.858 -5.380 1.00 83.69 90 GLU A CA 1
ATOM 693 C C . GLU A 1 90 ? 14.754 -8.525 -5.327 1.00 83.69 90 GLU A C 1
ATOM 695 O O . GLU A 1 90 ? 14.021 -8.287 -4.367 1.00 83.69 90 GLU A O 1
ATOM 700 N N . GLY A 1 91 ? 14.795 -7.725 -6.399 1.00 87.75 91 GLY A N 1
ATOM 701 C CA . GLY A 1 91 ? 14.046 -6.461 -6.466 1.00 87.75 91 GLY A CA 1
ATOM 702 C C . GLY A 1 91 ? 12.523 -6.646 -6.372 1.00 87.75 91 GLY A C 1
ATOM 703 O O . GLY A 1 91 ? 11.827 -5.862 -5.720 1.00 87.75 91 GLY A O 1
ATOM 704 N N . VAL A 1 92 ? 11.986 -7.724 -6.962 1.00 89.81 92 VAL A N 1
ATOM 705 C CA . VAL A 1 92 ? 10.565 -8.086 -6.806 1.00 89.81 92 VAL A CA 1
ATOM 706 C C . VAL A 1 92 ? 10.253 -8.469 -5.360 1.00 89.81 92 VAL A C 1
ATOM 708 O O . VAL A 1 92 ? 9.249 -8.008 -4.813 1.00 89.81 92 VAL A O 1
ATOM 711 N N . ASN A 1 93 ? 11.094 -9.295 -4.736 1.00 91.69 93 ASN A N 1
ATOM 712 C CA . ASN A 1 93 ? 10.905 -9.737 -3.357 1.00 91.69 93 ASN A CA 1
ATOM 713 C C . ASN A 1 93 ? 10.982 -8.569 -2.367 1.00 91.69 93 ASN A C 1
ATOM 715 O O . ASN A 1 93 ? 10.154 -8.499 -1.456 1.00 91.69 93 ASN A O 1
ATOM 719 N N . GLU A 1 94 ? 11.919 -7.639 -2.558 1.00 93.19 94 GLU A N 1
ATOM 720 C CA . GLU A 1 94 ? 12.048 -6.429 -1.742 1.00 93.19 94 GLU A CA 1
ATOM 721 C C . GLU A 1 94 ? 10.775 -5.580 -1.827 1.00 93.19 94 GLU A C 1
ATOM 723 O O . GLU A 1 94 ? 10.167 -5.253 -0.801 1.00 93.19 94 GLU A O 1
ATOM 728 N N . TRP A 1 95 ? 10.315 -5.297 -3.050 1.00 95.62 95 TRP A N 1
ATOM 729 C CA . TRP A 1 95 ? 9.095 -4.527 -3.269 1.00 95.62 95 TRP A CA 1
ATOM 730 C C . TRP A 1 95 ? 7.867 -5.196 -2.641 1.00 95.62 95 TRP A C 1
ATOM 732 O O . TRP A 1 95 ? 7.108 -4.553 -1.910 1.00 95.62 95 TRP A O 1
ATOM 742 N N . VAL A 1 96 ? 7.675 -6.493 -2.895 1.00 96.12 96 VAL A N 1
ATOM 743 C CA . VAL A 1 96 ? 6.538 -7.250 -2.356 1.00 96.12 96 VAL A CA 1
ATOM 744 C C . VAL A 1 96 ? 6.580 -7.286 -0.827 1.00 96.12 96 VAL A C 1
ATOM 746 O O . VAL A 1 96 ? 5.535 -7.120 -0.198 1.00 96.12 96 VAL A O 1
ATOM 749 N N . SER A 1 97 ? 7.762 -7.437 -0.224 1.00 96.25 97 SER A N 1
ATOM 750 C CA . SER A 1 97 ? 7.929 -7.455 1.236 1.00 96.25 97 SER A CA 1
ATOM 751 C C . SER A 1 97 ? 7.599 -6.099 1.861 1.00 96.25 97 SER A C 1
ATOM 753 O O . SER A 1 97 ? 6.824 -6.034 2.819 1.00 96.25 97 SER A O 1
ATOM 755 N N . PHE A 1 98 ? 8.111 -5.004 1.288 1.00 97.94 98 PHE A N 1
ATOM 756 C CA . PHE A 1 98 ? 7.767 -3.647 1.721 1.00 97.94 98 PHE A CA 1
ATOM 757 C C . PHE A 1 98 ? 6.258 -3.389 1.617 1.00 97.94 98 PHE A C 1
ATOM 759 O O . PHE A 1 98 ? 5.636 -2.921 2.574 1.00 97.94 98 PHE A O 1
ATOM 766 N N . PHE A 1 99 ? 5.662 -3.721 0.470 1.00 98.31 99 PHE A N 1
ATOM 767 C CA . PHE A 1 99 ? 4.247 -3.495 0.202 1.00 98.31 99 PHE A CA 1
ATOM 768 C C . PHE A 1 99 ? 3.344 -4.303 1.140 1.00 98.31 99 PHE A C 1
ATOM 770 O O . PHE A 1 99 ? 2.376 -3.767 1.684 1.00 98.31 99 PHE A O 1
ATOM 777 N N . ALA A 1 100 ? 3.660 -5.583 1.353 1.00 97.88 100 ALA A N 1
ATOM 778 C CA . ALA A 1 100 ? 2.918 -6.441 2.268 1.00 97.88 100 ALA A CA 1
ATOM 779 C C . ALA A 1 100 ? 3.002 -5.923 3.710 1.00 97.88 100 ALA A C 1
ATOM 781 O O . ALA A 1 100 ? 1.974 -5.845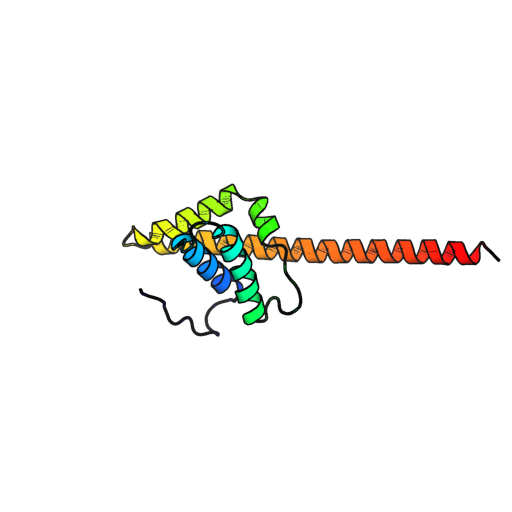 4.381 1.00 97.88 100 ALA A O 1
ATOM 782 N N . GLY A 1 101 ? 4.186 -5.485 4.151 1.00 98.19 101 GLY A N 1
ATOM 783 C CA . GLY A 1 101 ? 4.359 -4.840 5.453 1.00 98.19 101 GLY A CA 1
ATOM 784 C C . GLY A 1 101 ? 3.533 -3.558 5.587 1.00 98.19 101 GLY A C 1
ATOM 785 O O . GLY A 1 101 ? 2.867 -3.363 6.597 1.00 98.19 101 GLY A O 1
ATOM 786 N N . ALA A 1 102 ? 3.496 -2.713 4.551 1.00 98.31 102 ALA A N 1
ATOM 787 C CA . ALA A 1 102 ? 2.657 -1.514 4.551 1.00 98.31 102 ALA A CA 1
ATOM 788 C C . ALA A 1 102 ? 1.153 -1.841 4.617 1.00 98.31 102 ALA A C 1
ATOM 790 O O . ALA A 1 102 ? 0.405 -1.138 5.295 1.00 98.31 102 ALA A O 1
ATOM 791 N N . CYS A 1 103 ? 0.708 -2.911 3.948 1.00 97.88 103 CYS A N 1
ATOM 792 C CA . CYS A 1 103 ? -0.674 -3.388 4.042 1.00 97.88 103 CYS A CA 1
ATOM 793 C C . CYS A 1 103 ? -1.012 -3.879 5.450 1.00 97.88 103 CYS A C 1
ATOM 795 O O . CYS A 1 103 ? -2.074 -3.538 5.964 1.00 97.88 103 CYS A O 1
ATOM 797 N N . LEU A 1 104 ? -0.115 -4.656 6.063 1.00 97.56 104 LEU A N 1
ATOM 798 C CA . LEU A 1 104 ? -0.294 -5.168 7.418 1.00 97.56 104 LEU A CA 1
ATOM 799 C C . LEU A 1 104 ? -0.422 -4.018 8.421 1.00 97.56 104 LEU A C 1
ATOM 801 O O . LEU A 1 104 ? -1.454 -3.914 9.076 1.00 97.56 104 LEU A O 1
ATOM 805 N N . THR A 1 105 ? 0.545 -3.095 8.438 1.00 98.38 105 THR A N 1
ATOM 806 C CA . THR A 1 105 ? 0.500 -1.915 9.313 1.00 98.38 105 THR A CA 1
ATOM 807 C C . THR A 1 105 ? -0.766 -1.088 9.081 1.00 98.38 105 THR A C 1
ATOM 809 O O . THR A 1 105 ? -1.388 -0.638 10.034 1.00 98.38 105 THR A O 1
ATOM 812 N N . ALA A 1 106 ? -1.202 -0.906 7.828 1.00 97.62 106 ALA A N 1
ATOM 813 C CA . ALA A 1 106 ? -2.426 -0.156 7.540 1.00 97.62 106 ALA A CA 1
ATOM 814 C C . ALA A 1 106 ? -3.679 -0.814 8.137 1.00 97.62 106 ALA A C 1
ATOM 816 O O . ALA A 1 106 ? -4.572 -0.106 8.601 1.00 97.62 106 ALA A O 1
ATOM 817 N N . CYS A 1 107 ? -3.760 -2.144 8.111 1.00 96.75 107 CYS A N 1
ATOM 818 C CA . CYS A 1 107 ? -4.871 -2.882 8.704 1.00 96.75 107 CYS A CA 1
ATOM 819 C C . CYS A 1 107 ? -4.806 -2.890 10.237 1.00 96.75 107 CYS A C 1
ATOM 821 O O . CYS A 1 107 ? -5.835 -2.684 10.872 1.00 96.75 107 CYS A O 1
ATOM 823 N N . GLU A 1 108 ? -3.622 -3.084 10.824 1.00 97.12 108 GLU A N 1
ATOM 824 C CA . GLU A 1 108 ? -3.416 -3.062 12.281 1.00 97.12 108 GLU A CA 1
ATOM 825 C C . GLU A 1 108 ? -3.774 -1.694 12.876 1.00 97.12 108 GLU A C 1
ATOM 827 O O . GLU A 1 108 ? -4.549 -1.613 13.826 1.00 97.12 108 GLU A O 1
ATOM 832 N N . GLU A 1 109 ? -3.287 -0.609 12.270 1.00 96.62 109 GLU A N 1
ATOM 833 C CA . GLU A 1 109 ? -3.588 0.756 12.715 1.00 96.62 109 GLU A CA 1
ATOM 834 C C . GLU A 1 109 ? -5.072 1.105 12.553 1.00 96.62 109 GLU A C 1
ATOM 836 O O . GLU A 1 109 ? -5.649 1.782 13.406 1.00 96.62 109 GLU A O 1
ATOM 841 N N . ALA A 1 110 ? -5.710 0.631 11.477 1.00 95.19 110 ALA A N 1
ATOM 842 C CA . ALA A 1 110 ? -7.140 0.832 11.263 1.00 95.19 110 ALA A CA 1
ATOM 843 C C . ALA A 1 110 ? -7.989 0.088 12.306 1.00 95.19 110 ALA A C 1
ATOM 845 O O . ALA A 1 110 ? -8.911 0.684 12.859 1.00 95.19 110 ALA A O 1
ATOM 846 N N . ALA A 1 111 ? -7.652 -1.167 12.614 1.00 94.94 111 ALA A N 1
ATOM 847 C CA . ALA A 1 111 ? -8.336 -1.945 13.646 1.00 94.94 111 ALA A CA 1
ATOM 848 C C . ALA A 1 111 ? -8.160 -1.306 15.033 1.00 94.94 111 ALA A C 1
ATOM 850 O O . ALA A 1 111 ? -9.134 -1.072 15.746 1.00 94.94 111 ALA A O 1
ATOM 851 N N . ALA A 1 112 ? -6.932 -0.913 15.378 1.00 95.88 112 ALA A N 1
ATOM 852 C CA . ALA A 1 112 ? -6.659 -0.243 16.645 1.00 95.88 112 ALA A CA 1
ATOM 853 C C . ALA A 1 112 ? -7.372 1.120 16.748 1.00 95.88 112 ALA A C 1
ATOM 855 O O . ALA A 1 112 ? -7.777 1.541 17.833 1.00 95.88 112 ALA A O 1
ATOM 856 N N . PHE A 1 113 ? -7.529 1.841 15.631 1.00 94.50 113 PHE A N 1
ATOM 857 C CA . PHE A 1 113 ? -8.328 3.065 15.591 1.00 94.50 113 PHE A CA 1
ATOM 858 C C . PHE A 1 113 ? -9.815 2.790 15.845 1.00 94.50 113 PHE A C 1
ATOM 860 O O . PHE A 1 113 ? -10.424 3.517 16.630 1.00 94.50 113 PHE A O 1
ATOM 867 N N . GLU A 1 114 ? -10.383 1.753 15.228 1.00 93.56 114 GLU A N 1
ATOM 868 C CA . GLU A 1 114 ? -11.781 1.352 15.425 1.00 93.56 114 GLU A CA 1
ATOM 869 C C . GLU A 1 114 ? -12.072 1.012 16.894 1.00 93.56 114 GLU A C 1
ATOM 871 O O . GLU A 1 114 ? -13.033 1.533 17.462 1.00 93.56 114 GLU A O 1
ATOM 876 N N . GLU A 1 115 ? -11.194 0.247 17.549 1.00 94.75 115 GLU A N 1
ATOM 877 C CA . GLU A 1 115 ? -11.308 -0.081 18.977 1.00 94.75 115 GLU A CA 1
ATOM 878 C C . GLU A 1 115 ? -11.310 1.175 19.865 1.00 94.75 115 GLU A C 1
ATOM 880 O O . GLU A 1 115 ? -12.168 1.333 20.738 1.00 94.75 115 GLU A O 1
ATOM 885 N N . ARG A 1 116 ? -10.385 2.116 19.620 1.00 95.38 116 ARG A N 1
ATOM 886 C CA . ARG A 1 116 ? -10.312 3.383 20.373 1.00 95.38 116 ARG A CA 1
ATOM 887 C C . ARG A 1 116 ? -11.531 4.272 20.141 1.00 95.38 116 ARG A C 1
ATOM 889 O O . ARG A 1 116 ? -12.005 4.924 21.077 1.00 95.38 116 ARG A O 1
ATOM 896 N N . ALA A 1 117 ? -12.025 4.319 18.906 1.00 93.00 117 ALA A N 1
ATOM 897 C CA . ALA A 1 117 ? -13.214 5.082 18.549 1.00 93.00 117 ALA A CA 1
ATOM 898 C C . ALA A 1 117 ? -14.465 4.500 19.227 1.00 93.00 117 ALA A C 1
ATOM 900 O O . ALA A 1 117 ? -15.243 5.256 19.810 1.00 93.00 117 ALA A O 1
ATOM 901 N N . ALA A 1 118 ? -14.617 3.173 19.231 1.00 92.00 118 ALA A N 1
ATOM 902 C CA . ALA A 1 118 ? -15.710 2.487 19.915 1.00 92.00 118 ALA A CA 1
ATOM 903 C C . ALA A 1 118 ? -15.674 2.718 21.435 1.00 92.00 118 ALA A C 1
ATOM 905 O O . ALA A 1 118 ? -16.691 3.087 22.023 1.00 92.00 118 ALA A O 1
ATOM 906 N N . ALA A 1 119 ? -14.501 2.589 22.065 1.00 91.19 119 ALA A N 1
ATOM 907 C CA . ALA A 1 119 ? -14.337 2.864 23.494 1.00 91.19 119 ALA A CA 1
ATOM 908 C C . ALA A 1 119 ? -14.705 4.316 23.848 1.00 91.19 119 ALA A C 1
ATOM 910 O O . ALA A 1 119 ? -15.397 4.563 24.834 1.00 91.19 119 ALA A O 1
ATOM 911 N N . SER A 1 120 ? -14.300 5.277 23.012 1.00 89.81 120 SER A N 1
ATOM 912 C CA . SER A 1 120 ? -14.625 6.696 23.215 1.00 89.81 120 SER A CA 1
ATOM 913 C C . SER A 1 120 ? -16.125 6.978 23.066 1.00 89.81 120 SER A C 1
ATOM 915 O O . SER A 1 120 ? -16.674 7.794 23.805 1.00 89.81 120 SER A O 1
ATOM 917 N N . ALA A 1 121 ? -16.801 6.291 22.141 1.00 84.88 121 ALA A N 1
ATOM 918 C CA . ALA A 1 121 ? -18.243 6.418 21.944 1.00 84.88 121 ALA A CA 1
ATOM 919 C C . ALA A 1 121 ? -19.053 5.869 23.132 1.00 84.88 121 ALA A C 1
ATOM 921 O O . ALA A 1 121 ? -20.067 6.464 23.492 1.00 84.88 121 ALA A O 1
ATOM 922 N N . LEU A 1 122 ? -18.598 4.782 23.767 1.00 83.12 122 LEU A N 1
ATOM 923 C CA . LEU A 1 122 ? -19.238 4.225 24.966 1.00 83.12 122 LEU A CA 1
ATOM 924 C C . LEU A 1 122 ? -19.151 5.186 26.155 1.00 83.12 122 LEU A C 1
ATOM 926 O O . LEU A 1 122 ? -20.173 5.487 26.764 1.00 83.12 122 LEU A O 1
ATOM 930 N N . VAL A 1 123 ? -17.961 5.736 26.420 1.00 83.81 123 VAL A N 1
ATOM 931 C CA . VAL A 1 123 ? -17.762 6.724 27.497 1.00 83.81 123 VAL A CA 1
ATOM 932 C C . VAL A 1 123 ? -18.625 7.966 27.269 1.00 83.81 123 VAL A C 1
ATOM 934 O O . VAL A 1 123 ? -19.211 8.499 28.210 1.00 83.81 123 VAL A O 1
ATOM 937 N N . ALA A 1 124 ? -18.745 8.420 26.016 1.00 79.19 124 ALA A N 1
ATOM 938 C CA . ALA A 1 124 ? -19.677 9.487 25.680 1.00 79.19 124 ALA A CA 1
ATOM 939 C C . ALA A 1 124 ? -21.129 9.061 25.964 1.00 79.19 124 ALA A C 1
ATOM 941 O O . ALA A 1 124 ? -21.835 9.779 26.654 1.00 79.19 124 ALA A O 1
ATOM 942 N N . GLY A 1 125 ? -21.576 7.884 25.522 1.00 78.12 125 GLY A N 1
ATOM 943 C CA . GLY A 1 125 ? -22.934 7.399 25.801 1.00 78.12 125 GLY A CA 1
ATOM 944 C C . GLY A 1 125 ? -23.285 7.370 27.296 1.00 78.12 125 GLY A C 1
ATOM 945 O O . GLY A 1 125 ? -24.347 7.853 27.682 1.00 78.12 125 GLY A O 1
ATOM 946 N N . GLU A 1 126 ? -22.378 6.879 28.141 1.00 78.88 126 GLU A N 1
ATOM 947 C CA . GLU A 1 126 ? -22.553 6.840 29.602 1.00 78.88 126 GLU A CA 1
ATOM 948 C C . GLU A 1 126 ? -22.627 8.244 30.220 1.00 78.88 126 GLU A C 1
ATOM 950 O O . GLU A 1 126 ? -23.504 8.521 31.041 1.00 78.88 126 GLU A O 1
ATOM 955 N N . ALA A 1 127 ? -21.746 9.155 29.794 1.00 72.75 127 ALA A N 1
ATOM 956 C CA . ALA A 1 127 ? -21.738 10.534 30.277 1.00 72.75 127 ALA A CA 1
ATOM 957 C C . ALA A 1 127 ? -23.019 11.296 29.898 1.00 72.75 127 ALA A C 1
ATOM 959 O O . ALA A 1 127 ? -23.504 12.116 30.677 1.00 72.75 127 ALA A O 1
ATOM 960 N N . TRP A 1 128 ? -23.572 11.027 28.713 1.00 65.25 128 TRP A N 1
ATOM 961 C CA . TRP A 1 128 ? -24.813 11.647 28.252 1.00 65.25 128 TRP A CA 1
ATOM 962 C C . TRP A 1 128 ? -26.041 11.066 28.968 1.00 65.25 128 TRP A C 1
ATOM 964 O O . TRP A 1 128 ? -26.903 11.835 29.384 1.00 65.25 128 TRP A O 1
ATOM 974 N N . ALA A 1 129 ? -26.096 9.749 29.196 1.00 71.94 129 ALA A N 1
ATOM 975 C CA . ALA A 1 129 ? -27.185 9.118 29.950 1.00 71.94 129 ALA A CA 1
ATOM 976 C C . ALA A 1 129 ? -27.240 9.598 31.415 1.00 71.94 129 ALA A C 1
ATOM 978 O O . ALA A 1 129 ? -28.309 9.930 31.924 1.00 71.94 129 ALA A O 1
ATOM 979 N N . GLY A 1 130 ? -26.085 9.726 32.079 1.00 68.75 130 GLY A N 1
ATOM 980 C CA . GLY A 1 130 ? -26.019 10.262 33.445 1.00 68.75 130 GLY A CA 1
ATOM 981 C C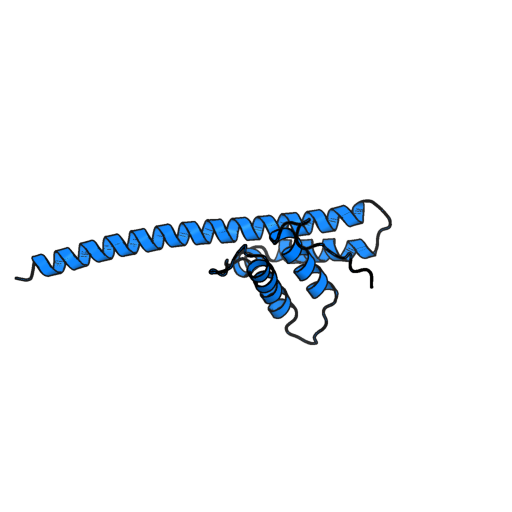 . GLY A 1 130 ? -26.407 11.744 33.550 1.00 68.75 130 GLY A C 1
ATOM 982 O O . GLY A 1 130 ? -26.862 12.190 34.603 1.00 68.75 130 GLY A O 1
ATOM 983 N N . ALA A 1 131 ? -26.265 12.517 32.468 1.00 68.19 131 ALA A N 1
ATOM 984 C CA . ALA A 1 131 ? -26.708 13.909 32.421 1.00 68.19 131 ALA A CA 1
ATOM 985 C C . ALA A 1 131 ? -28.240 14.044 32.314 1.00 68.19 131 ALA A C 1
ATOM 987 O O . ALA A 1 131 ? -28.786 15.024 32.820 1.00 68.19 131 ALA A O 1
ATOM 988 N N . GLU A 1 132 ? -28.938 13.075 31.708 1.00 69.44 132 GLU A N 1
ATOM 989 C CA . GLU A 1 132 ? -30.410 13.041 31.683 1.00 69.44 132 GLU A CA 1
ATOM 990 C C . GLU A 1 132 ? -31.005 12.642 33.044 1.00 69.44 132 GLU A C 1
ATOM 992 O O . GLU A 1 132 ? -32.006 13.223 33.461 1.00 69.44 132 GLU A O 1
ATOM 997 N N . GLU A 1 133 ? -30.374 11.723 33.787 1.00 62.00 133 GLU A N 1
ATOM 998 C CA . GLU A 1 133 ? -30.860 11.305 35.117 1.00 62.00 133 GLU A CA 1
ATOM 999 C C . GLU A 1 133 ? -30.723 12.389 36.203 1.00 62.00 133 GLU A C 1
ATOM 1001 O O . GLU A 1 133 ? -31.495 12.403 37.159 1.00 62.00 133 GLU A O 1
ATOM 1006 N N . LEU A 1 134 ? -29.778 13.326 36.063 1.00 61.16 134 LEU A N 1
ATOM 1007 C CA . LEU A 1 134 ? -29.576 14.442 37.004 1.00 61.16 134 LEU A CA 1
ATOM 1008 C C . LEU A 1 134 ? -30.447 15.678 36.692 1.00 61.16 134 LEU A C 1
ATOM 1010 O O . LEU A 1 134 ? -30.322 16.700 37.371 1.00 61.16 134 LEU A O 1
ATOM 1014 N N . GLY A 1 135 ? -31.297 15.600 35.662 1.00 56.97 135 GLY A N 1
ATOM 1015 C CA . GLY A 1 135 ? -32.110 16.705 35.144 1.00 56.97 135 GLY A CA 1
ATOM 1016 C C . GLY A 1 135 ? -33.629 16.590 35.345 1.00 56.97 135 GLY A C 1
ATOM 1017 O O . GLY A 1 135 ? -34.348 17.353 34.698 1.00 56.97 135 GLY A O 1
ATOM 1018 N N . ALA A 1 136 ? -34.123 15.682 36.199 1.00 47.75 136 ALA A N 1
ATOM 1019 C CA . ALA A 1 136 ? -35.551 15.519 36.525 1.00 47.75 136 ALA A CA 1
ATOM 1020 C C . ALA A 1 136 ? -35.879 15.883 37.983 1.00 47.75 136 ALA A C 1
ATOM 1022 O O . ALA A 1 136 ? -35.149 15.426 38.891 1.00 47.75 136 ALA A O 1
#